Protein AF-U4QUB1-F1 (afdb_monomer_lite)

Secondary structure (DSSP, 8-state):
-PPPHHHHHHHHHHHHHHHHHS-HHHHHHHHHHHHHHHHHHT-GGGHHHHHHHHHHHHHHHHHHHHHHHTTT-GGG---TTT-HHHHHHHHHHHHHHSS-PPPPHHHHHHHHHHHHHHHHHH-

Structure (mmCIF, N/CA/C/O backbone):
data_AF-U4QUB1-F1
#
_entry.id   AF-U4QUB1-F1
#
loop_
_atom_site.group_PDB
_atom_site.id
_atom_site.type_symbol
_atom_site.label_atom_id
_atom_site.label_alt_id
_atom_site.label_comp_id
_atom_site.label_asym_id
_atom_site.label_entity_id
_atom_site.label_seq_id
_atom_site.pdbx_PDB_ins_code
_atom_site.Cartn_x
_atom_site.Cartn_y
_atom_site.Cartn_z
_atom_site.occupancy
_atom_site.B_iso_or_equiv
_atom_site.auth_seq_id
_atom_site.auth_comp_id
_atom_site.auth_asym_id
_atom_site.auth_atom_id
_atom_site.pdbx_PDB_model_num
ATOM 1 N N . MET A 1 1 ? -8.140 1.235 -32.319 1.00 58.38 1 MET A N 1
ATOM 2 C CA . MET A 1 1 ? -9.533 1.377 -31.855 1.00 58.38 1 MET A CA 1
ATOM 3 C C . MET A 1 1 ? -9.469 2.273 -30.635 1.00 58.38 1 MET A C 1
ATOM 5 O O . MET A 1 1 ? -8.855 1.866 -29.657 1.00 58.38 1 MET A O 1
ATOM 9 N N . GLU A 1 2 ? -9.927 3.517 -30.746 1.00 69.75 2 GLU A N 1
ATOM 10 C CA . GLU A 1 2 ? -9.956 4.450 -29.611 1.00 69.75 2 GLU A CA 1
ATOM 11 C C . GLU A 1 2 ? -11.202 4.178 -28.768 1.00 69.75 2 GLU A C 1
ATOM 13 O O . GLU A 1 2 ? -12.256 3.859 -29.315 1.00 69.75 2 GLU A O 1
ATOM 18 N N . LEU A 1 3 ? -11.059 4.255 -27.446 1.00 74.19 3 LEU A N 1
ATOM 19 C CA . LEU A 1 3 ? -12.170 4.095 -26.511 1.00 74.19 3 LEU A CA 1
ATOM 20 C C . LEU A 1 3 ? -13.010 5.369 -26.486 1.00 74.19 3 LEU A C 1
ATOM 22 O O . LEU A 1 3 ? -12.467 6.472 -26.407 1.00 74.19 3 LEU A O 1
ATOM 26 N N . THR A 1 4 ? -14.329 5.216 -26.500 1.00 91.50 4 THR A N 1
ATOM 27 C CA . THR A 1 4 ? -15.247 6.338 -26.291 1.00 91.50 4 THR A CA 1
ATOM 28 C C . THR A 1 4 ? -15.223 6.796 -24.828 1.00 91.50 4 THR A C 1
ATOM 30 O O . THR A 1 4 ? -14.896 6.032 -23.918 1.00 91.50 4 THR A O 1
ATOM 33 N N . ILE A 1 5 ? -15.592 8.057 -24.579 1.00 88.31 5 ILE A N 1
ATOM 34 C CA . ILE A 1 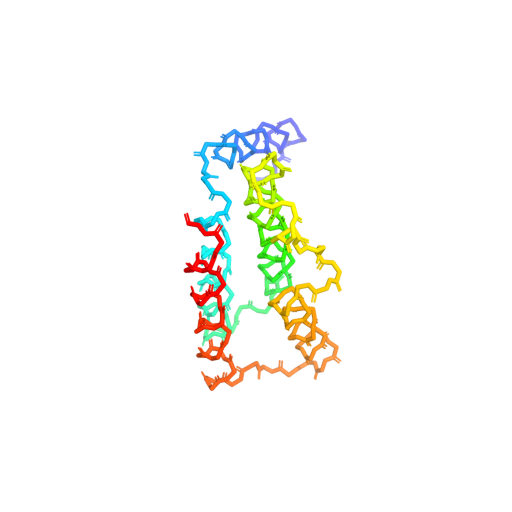5 ? -15.684 8.616 -23.216 1.00 88.31 5 ILE A CA 1
ATOM 35 C C . ILE A 1 5 ? -16.655 7.798 -22.348 1.00 88.31 5 ILE A C 1
ATOM 37 O O . ILE A 1 5 ? -16.399 7.584 -21.165 1.00 88.31 5 ILE A O 1
ATOM 41 N N . GLU A 1 6 ? -17.740 7.310 -22.945 1.00 90.94 6 GLU A N 1
ATOM 42 C CA . GLU A 1 6 ? -18.762 6.517 -22.264 1.00 90.94 6 GLU A CA 1
ATOM 43 C C . GLU A 1 6 ? -18.246 5.126 -21.872 1.00 90.94 6 GLU A C 1
ATOM 45 O O . GLU A 1 6 ? -18.405 4.712 -20.725 1.00 90.94 6 GLU A O 1
ATOM 50 N N . GLU A 1 7 ? -17.504 4.451 -22.756 1.00 88.88 7 GLU A N 1
ATOM 51 C CA . GLU A 1 7 ? -16.824 3.192 -22.416 1.00 88.88 7 GLU A CA 1
ATOM 52 C C . GLU A 1 7 ? -15.764 3.382 -21.322 1.00 88.88 7 GLU A C 1
ATOM 54 O O . GLU A 1 7 ? -15.584 2.510 -20.471 1.00 88.88 7 GLU A O 1
ATOM 59 N N . ILE A 1 8 ? -15.052 4.517 -21.315 1.00 88.19 8 ILE A N 1
ATOM 60 C CA . ILE A 1 8 ? -14.100 4.846 -20.244 1.00 88.19 8 ILE A CA 1
ATOM 61 C C . ILE A 1 8 ? -14.833 5.013 -18.909 1.00 88.19 8 ILE A C 1
ATOM 63 O O . ILE A 1 8 ? -14.327 4.560 -17.881 1.00 88.19 8 ILE A O 1
ATOM 67 N N . HIS A 1 9 ? -16.008 5.645 -18.908 1.00 87.88 9 HIS A N 1
ATOM 68 C CA . HIS A 1 9 ? -16.805 5.837 -17.699 1.00 87.88 9 HIS A CA 1
ATOM 69 C C . HIS A 1 9 ? -17.297 4.503 -17.126 1.00 87.88 9 HIS A C 1
ATOM 71 O O . HIS A 1 9 ? -16.993 4.198 -15.976 1.00 87.88 9 HIS A O 1
ATOM 77 N N . GLN A 1 10 ? -17.917 3.660 -17.956 1.00 90.06 10 GLN A N 1
ATOM 78 C CA . GLN A 1 10 ? -18.418 2.342 -17.543 1.00 90.06 10 GLN A CA 1
ATOM 79 C C . GLN A 1 10 ? -17.308 1.440 -16.989 1.00 90.06 10 GLN A C 1
ATOM 81 O O . GLN A 1 10 ? -17.492 0.731 -16.002 1.00 90.06 10 GLN A O 1
ATOM 86 N N . ARG A 1 11 ? -16.112 1.484 -17.592 1.00 90.12 11 ARG A N 1
ATOM 87 C CA . ARG A 1 11 ? -14.955 0.734 -17.081 1.00 90.12 11 ARG A CA 1
ATOM 88 C C . ARG A 1 11 ? -14.516 1.217 -15.701 1.00 90.12 11 ARG A C 1
ATOM 90 O O . ARG A 1 11 ? -14.144 0.393 -14.875 1.00 90.12 11 ARG A O 1
ATOM 97 N N . LYS A 1 12 ? -14.554 2.529 -15.447 1.00 82.75 12 LYS A N 1
ATOM 98 C CA . LYS A 1 12 ? -14.230 3.094 -14.128 1.00 82.75 12 LYS A CA 1
ATOM 99 C C . LYS A 1 12 ? -15.267 2.710 -13.075 1.00 82.75 12 LYS A C 1
ATOM 101 O O . LYS A 1 12 ? -14.875 2.396 -11.957 1.00 82.75 12 LYS A O 1
ATOM 106 N N . GLU A 1 13 ? -16.550 2.706 -13.431 1.00 84.44 13 GLU A N 1
ATOM 107 C CA . GLU A 1 13 ? -17.622 2.252 -12.535 1.00 84.44 13 GLU A CA 1
ATOM 108 C C . GLU A 1 13 ? -17.442 0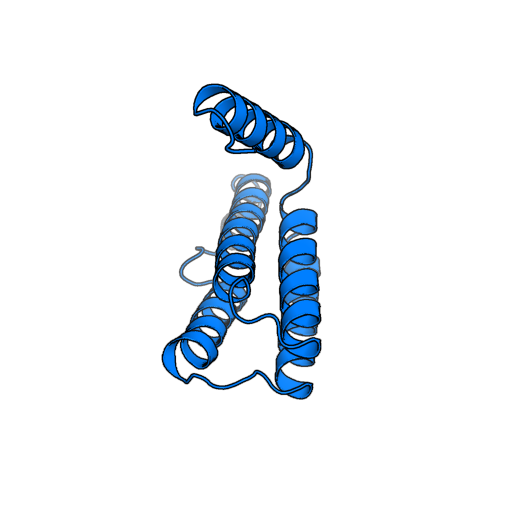.780 -12.156 1.00 84.44 13 GLU A C 1
ATOM 110 O O . GLU A 1 13 ? -17.446 0.454 -10.973 1.00 84.44 13 GLU A O 1
ATOM 115 N N . LEU A 1 14 ? -17.161 -0.090 -13.131 1.00 84.62 14 LEU A N 1
ATOM 116 C CA . LEU A 1 14 ? -16.904 -1.508 -12.870 1.00 84.62 14 LEU A CA 1
ATOM 117 C C . LEU A 1 14 ? -15.694 -1.727 -11.947 1.00 84.62 14 LEU A C 1
ATOM 119 O O . LEU A 1 14 ? -15.748 -2.567 -11.051 1.00 84.62 14 LEU A O 1
ATOM 123 N N . ILE A 1 15 ? -14.603 -0.979 -12.147 1.00 80.62 15 ILE A N 1
ATOM 124 C CA . ILE A 1 15 ? -13.431 -1.041 -11.259 1.00 80.62 15 ILE A CA 1
ATOM 125 C C . ILE A 1 15 ? -13.832 -0.654 -9.832 1.00 80.62 15 ILE A C 1
ATOM 127 O O . ILE A 1 15 ? -13.513 -1.382 -8.896 1.00 80.62 15 ILE A O 1
ATOM 131 N N . ALA A 1 16 ? -14.587 0.436 -9.670 1.00 76.19 16 ALA A N 1
ATOM 132 C CA . ALA A 1 16 ? -15.046 0.883 -8.360 1.00 76.19 16 ALA A CA 1
ATOM 133 C C . ALA A 1 16 ? -15.963 -0.149 -7.681 1.00 76.19 16 ALA A C 1
ATOM 135 O O . ALA A 1 16 ? -15.805 -0.411 -6.492 1.00 76.19 16 ALA A O 1
ATOM 136 N N . GLU A 1 17 ? -16.888 -0.776 -8.414 1.00 78.44 17 GLU A N 1
ATOM 137 C CA . GLU A 1 17 ? -17.757 -1.834 -7.879 1.00 78.44 17 GLU A CA 1
ATOM 138 C C . GLU A 1 17 ? -16.963 -3.049 -7.389 1.00 78.44 17 GLU A C 1
ATOM 140 O O . GLU A 1 17 ? -17.235 -3.575 -6.306 1.00 78.44 17 GLU A O 1
ATOM 145 N N . ILE A 1 18 ? -15.956 -3.472 -8.158 1.00 78.50 18 ILE A N 1
ATOM 146 C CA . ILE A 1 18 ? -15.065 -4.568 -7.766 1.00 78.50 18 ILE A CA 1
ATOM 147 C C . ILE A 1 18 ? -14.285 -4.180 -6.506 1.00 78.50 18 ILE A C 1
ATOM 149 O O . ILE A 1 18 ? -14.267 -4.945 -5.544 1.00 78.50 18 ILE A O 1
ATOM 153 N N . GLU A 1 19 ? -13.689 -2.987 -6.470 1.00 75.12 19 GLU A N 1
ATOM 154 C CA . GLU A 1 19 ? -12.914 -2.502 -5.322 1.00 75.12 19 GLU A CA 1
ATOM 155 C C . GLU A 1 19 ? -13.757 -2.339 -4.051 1.00 75.12 19 GLU A C 1
ATOM 157 O O . GLU A 1 19 ? -13.262 -2.615 -2.960 1.00 75.12 19 GLU A O 1
ATOM 162 N N . ILE A 1 20 ? -15.033 -1.953 -4.165 1.00 76.75 20 ILE A N 1
ATOM 163 C CA . ILE A 1 20 ? -15.963 -1.880 -3.024 1.00 76.75 20 ILE A CA 1
ATOM 164 C C . ILE A 1 20 ? -16.140 -3.256 -2.366 1.00 76.75 20 ILE A C 1
ATOM 166 O O . ILE A 1 20 ? -16.269 -3.346 -1.145 1.00 76.75 20 ILE A O 1
ATOM 170 N N . GLY A 1 21 ? -16.140 -4.330 -3.159 1.00 79.50 21 GLY A N 1
ATOM 171 C CA . GLY A 1 21 ? -16.283 -5.698 -2.661 1.00 79.50 21 GLY A CA 1
ATOM 172 C C . GLY A 1 21 ? -15.008 -6.288 -2.053 1.00 79.50 21 GLY A C 1
ATOM 173 O O . GLY A 1 21 ? -15.089 -7.302 -1.357 1.00 79.50 21 GLY A O 1
ATOM 174 N N . VAL A 1 22 ? -13.838 -5.688 -2.299 1.00 86.62 22 VAL A N 1
ATOM 175 C CA . VAL A 1 22 ? -12.551 -6.219 -1.837 1.00 86.62 22 VAL A CA 1
ATOM 176 C C . VAL A 1 22 ? -12.097 -5.492 -0.564 1.00 86.62 22 VAL A C 1
ATOM 178 O O . VAL A 1 22 ? -11.911 -4.275 -0.564 1.00 86.62 22 VAL A O 1
ATOM 181 N N . PRO A 1 23 ? -11.851 -6.223 0.538 1.00 89.81 23 PRO A N 1
ATOM 182 C CA . PRO A 1 23 ? -11.277 -5.658 1.753 1.00 89.81 23 PRO A CA 1
ATOM 183 C C . PRO A 1 23 ? -9.989 -4.853 1.503 1.00 89.81 23 PRO A C 1
ATOM 185 O O . PRO A 1 23 ? -9.092 -5.282 0.776 1.00 89.81 23 PRO A O 1
ATOM 188 N N . SER A 1 24 ? -9.864 -3.688 2.153 1.00 91.62 24 SER A N 1
ATOM 189 C CA . SER A 1 24 ? -8.727 -2.773 1.934 1.00 91.62 24 SER A CA 1
ATOM 190 C C . SER A 1 24 ? -7.364 -3.385 2.281 1.00 91.62 24 SER A C 1
ATOM 192 O O . SER A 1 24 ? -6.360 -2.988 1.701 1.00 91.62 24 SER A O 1
ATOM 194 N N . ASN A 1 25 ? -7.309 -4.367 3.181 1.00 92.94 25 ASN A N 1
ATOM 195 C CA . ASN A 1 25 ? -6.085 -5.117 3.474 1.00 92.94 25 ASN A CA 1
ATOM 196 C C . ASN A 1 25 ? -5.615 -5.979 2.291 1.00 92.94 25 ASN A C 1
ATOM 198 O O . ASN A 1 25 ? -4.416 -6.042 2.023 1.00 92.94 25 ASN A O 1
ATOM 202 N N . LEU A 1 26 ? -6.544 -6.597 1.554 1.00 93.62 26 LEU A N 1
ATOM 203 C CA . LEU A 1 26 ? -6.227 -7.366 0.350 1.00 93.62 26 LEU A CA 1
ATOM 204 C C . LEU A 1 26 ? -5.783 -6.452 -0.793 1.00 93.62 26 LEU A C 1
ATOM 206 O O . LEU A 1 26 ? -4.815 -6.776 -1.477 1.00 93.62 26 LEU A O 1
ATOM 210 N N . LEU A 1 27 ? -6.433 -5.296 -0.963 1.00 93.75 27 LEU A N 1
ATOM 211 C CA . LEU A 1 27 ? -6.022 -4.299 -1.959 1.00 93.75 27 LEU A CA 1
ATOM 212 C C . LEU A 1 27 ? -4.633 -3.726 -1.643 1.00 93.75 27 LEU A C 1
ATOM 214 O O . LEU A 1 27 ? -3.789 -3.652 -2.533 1.00 93.75 27 LEU A O 1
ATOM 218 N N . LEU A 1 28 ? -4.344 -3.416 -0.371 1.00 96.00 28 LEU A N 1
ATOM 219 C CA . LEU A 1 28 ? -2.997 -3.029 0.065 1.00 96.00 28 LEU A CA 1
ATOM 220 C C . LEU A 1 28 ? -1.958 -4.084 -0.343 1.00 96.00 28 LEU A C 1
ATOM 222 O O . LEU A 1 28 ? -0.953 -3.751 -0.973 1.00 96.00 28 LEU A O 1
ATOM 226 N N . LEU A 1 29 ? -2.204 -5.355 -0.012 1.00 95.94 29 LEU A N 1
ATOM 227 C CA . LEU A 1 29 ? -1.274 -6.433 -0.339 1.00 95.94 29 LEU A CA 1
ATOM 228 C C . LEU A 1 29 ? -1.094 -6.595 -1.856 1.00 95.94 29 LEU A C 1
ATOM 230 O O . LEU A 1 29 ? 0.033 -6.794 -2.309 1.00 95.94 29 LEU A O 1
ATOM 234 N N . ALA A 1 30 ? -2.173 -6.470 -2.633 1.00 94.38 30 ALA A N 1
ATOM 235 C CA . ALA A 1 30 ? -2.134 -6.558 -4.089 1.00 94.38 30 ALA A CA 1
ATOM 236 C C . ALA A 1 30 ? -1.247 -5.465 -4.700 1.00 94.38 30 ALA A C 1
ATOM 238 O O . ALA A 1 30 ? -0.328 -5.779 -5.454 1.00 94.38 30 ALA A O 1
ATOM 239 N N . HIS A 1 31 ? -1.435 -4.200 -4.310 1.00 94.81 31 HIS A N 1
ATOM 240 C CA . HIS A 1 31 ? -0.621 -3.105 -4.840 1.00 94.81 31 HIS A CA 1
ATOM 241 C C . HIS A 1 31 ? 0.855 -3.210 -4.437 1.00 94.81 31 HIS A C 1
ATOM 243 O O . HIS A 1 31 ? 1.728 -2.914 -5.251 1.00 94.81 31 HIS A O 1
ATOM 249 N N . ILE A 1 32 ? 1.164 -3.681 -3.224 1.00 96.31 32 ILE A N 1
ATOM 250 C CA . ILE A 1 32 ? 2.555 -3.938 -2.817 1.00 96.31 32 ILE A CA 1
ATOM 251 C C . ILE A 1 32 ? 3.165 -5.091 -3.624 1.00 96.31 32 ILE A C 1
ATOM 253 O O . ILE A 1 32 ? 4.315 -4.995 -4.057 1.00 96.31 32 ILE A O 1
ATOM 257 N N . ALA A 1 33 ? 2.411 -6.166 -3.861 1.00 94.75 33 ALA A N 1
ATOM 258 C CA . ALA A 1 33 ? 2.870 -7.289 -4.673 1.00 94.75 33 ALA A CA 1
ATOM 259 C C . ALA A 1 33 ? 3.125 -6.870 -6.130 1.00 94.75 33 ALA A C 1
ATOM 261 O O . ALA A 1 33 ? 4.170 -7.215 -6.687 1.00 94.75 33 ALA A O 1
ATOM 262 N N . ASP A 1 34 ? 2.218 -6.087 -6.718 1.00 92.75 34 ASP A N 1
ATOM 263 C CA . ASP A 1 34 ? 2.375 -5.529 -8.061 1.00 92.75 34 ASP A CA 1
ATOM 264 C C . ASP A 1 34 ? 3.588 -4.598 -8.140 1.00 92.75 34 ASP A C 1
ATOM 266 O O . ASP A 1 34 ? 4.419 -4.765 -9.029 1.00 92.75 34 ASP A O 1
ATOM 270 N N . PHE A 1 35 ? 3.765 -3.697 -7.167 1.00 92.31 35 PHE A N 1
ATOM 271 C CA . PHE A 1 35 ? 4.945 -2.834 -7.098 1.00 92.31 35 PHE A CA 1
ATOM 272 C C . PHE A 1 35 ? 6.247 -3.642 -7.072 1.00 92.31 35 PHE A C 1
ATOM 274 O O . PHE A 1 35 ? 7.184 -3.331 -7.809 1.00 92.31 35 PHE A O 1
ATOM 281 N N . ILE A 1 36 ? 6.328 -4.679 -6.231 1.00 92.62 36 ILE A N 1
ATOM 282 C CA . ILE A 1 36 ? 7.519 -5.533 -6.128 1.00 92.62 36 ILE A CA 1
ATOM 283 C C . ILE A 1 36 ? 7.760 -6.265 -7.447 1.00 92.62 36 ILE A C 1
ATOM 285 O O . ILE A 1 36 ? 8.890 -6.276 -7.936 1.00 92.62 36 ILE A O 1
ATOM 289 N N . ARG A 1 37 ? 6.714 -6.857 -8.039 1.00 91.56 37 ARG A N 1
ATOM 290 C CA . ARG A 1 37 ? 6.802 -7.538 -9.337 1.00 91.56 37 ARG A CA 1
ATOM 291 C C . ARG A 1 37 ? 7.342 -6.586 -10.397 1.00 91.56 37 ARG A C 1
ATOM 293 O O . ARG A 1 37 ? 8.340 -6.901 -11.041 1.00 91.56 37 ARG A O 1
ATOM 300 N N . ASP A 1 38 ? 6.724 -5.422 -10.534 1.00 88.88 38 ASP A N 1
ATOM 301 C CA . ASP A 1 38 ? 7.030 -4.449 -11.582 1.00 88.88 38 ASP A CA 1
ATOM 302 C C . ASP A 1 38 ? 8.411 -3.812 -11.370 1.00 88.88 38 ASP A C 1
ATOM 304 O O . ASP A 1 38 ? 9.144 -3.567 -12.332 1.00 88.88 38 ASP A O 1
ATOM 308 N N . SER A 1 39 ? 8.838 -3.684 -10.108 1.00 87.62 39 SER A N 1
ATOM 309 C CA . SER A 1 39 ? 10.204 -3.300 -9.739 1.00 87.62 39 SER A CA 1
ATOM 310 C C . SER A 1 39 ? 11.236 -4.363 -10.107 1.00 87.62 39 SER A C 1
ATOM 312 O O . SER A 1 39 ? 12.405 -4.029 -10.281 1.00 87.62 39 SER A O 1
ATOM 314 N N . LEU A 1 40 ? 10.864 -5.641 -10.223 1.00 86.31 40 LEU A N 1
ATOM 315 C CA . LEU A 1 40 ? 11.763 -6.735 -10.614 1.00 86.31 40 LEU A CA 1
ATOM 316 C C . LEU A 1 40 ? 11.828 -6.931 -12.137 1.00 86.31 40 LEU A C 1
ATOM 318 O O . LEU A 1 40 ? 12.890 -7.298 -12.643 1.00 86.31 40 LEU A O 1
ATOM 322 N N . ILE A 1 41 ? 10.747 -6.636 -12.865 1.00 84.19 41 ILE A N 1
ATOM 323 C CA . ILE A 1 41 ? 10.667 -6.803 -14.331 1.00 84.19 41 ILE A CA 1
ATOM 324 C C . ILE A 1 41 ? 10.897 -5.516 -15.140 1.00 84.19 41 ILE A C 1
ATOM 326 O O . ILE A 1 41 ? 10.805 -5.561 -16.362 1.00 84.19 41 ILE A O 1
ATOM 330 N N . ASP A 1 42 ? 11.241 -4.407 -14.478 1.00 69.75 42 ASP A N 1
ATOM 331 C CA . ASP A 1 42 ? 11.602 -3.122 -15.101 1.00 69.75 42 ASP A CA 1
ATOM 332 C C . ASP A 1 42 ? 10.440 -2.447 -15.859 1.00 69.75 42 ASP A C 1
ATOM 334 O O . ASP A 1 42 ? 10.564 -2.031 -17.011 1.00 69.75 42 ASP A O 1
ATOM 338 N N . ALA A 1 43 ? 9.282 -2.340 -15.194 1.00 68.19 43 ALA A N 1
ATOM 339 C CA . ALA A 1 43 ? 8.094 -1.642 -15.696 1.00 68.19 43 ALA A CA 1
ATOM 340 C C . ALA A 1 43 ? 7.858 -0.309 -14.936 1.00 68.19 43 ALA A C 1
ATOM 342 O O . ALA A 1 43 ? 6.989 -0.235 -14.065 1.00 68.19 43 ALA A O 1
ATOM 343 N N . PRO A 1 44 ? 8.620 0.768 -15.229 1.00 66.94 44 PRO A N 1
ATOM 344 C CA . PRO A 1 44 ? 8.695 1.957 -14.371 1.00 66.94 44 PRO A CA 1
ATOM 345 C C . PRO A 1 44 ? 7.444 2.849 -14.376 1.00 66.94 44 PRO A C 1
ATOM 347 O O . PRO A 1 44 ? 7.200 3.562 -13.404 1.00 66.94 44 PRO A O 1
ATOM 350 N N . SER A 1 45 ? 6.625 2.827 -15.433 1.00 63.50 45 SER A N 1
ATOM 351 C CA . SER A 1 45 ? 5.532 3.798 -15.626 1.00 63.50 45 SER A CA 1
ATOM 352 C C . SER A 1 45 ? 4.352 3.655 -14.654 1.00 63.50 45 SER A C 1
ATOM 354 O O . SER A 1 45 ? 3.538 4.571 -14.556 1.00 63.50 45 SER A O 1
ATOM 356 N N . VAL A 1 46 ? 4.260 2.542 -13.923 1.00 76.38 46 VAL A N 1
ATOM 357 C CA . VAL A 1 46 ? 3.151 2.231 -12.999 1.00 76.38 46 VAL A CA 1
ATOM 358 C C . VAL A 1 46 ? 3.580 2.118 -11.532 1.00 76.38 46 VAL A C 1
ATOM 360 O O . VAL A 1 46 ? 2.727 2.097 -10.647 1.00 76.38 46 VAL A O 1
ATOM 363 N N . LEU A 1 47 ? 4.884 2.144 -11.235 1.00 82.31 47 LEU A N 1
ATOM 364 C CA . LEU A 1 47 ? 5.410 1.974 -9.872 1.00 82.31 47 LEU A CA 1
ATOM 365 C C . LEU A 1 47 ? 4.895 3.035 -8.889 1.00 82.31 47 LEU A C 1
ATOM 367 O O . LEU A 1 47 ? 4.496 2.711 -7.770 1.00 82.31 47 LEU A O 1
ATOM 371 N N . ALA A 1 48 ? 4.844 4.296 -9.325 1.00 83.88 48 ALA A N 1
ATOM 372 C CA . ALA A 1 48 ? 4.316 5.397 -8.521 1.00 83.88 48 ALA A CA 1
ATOM 373 C C . ALA A 1 48 ? 2.848 5.175 -8.126 1.00 83.88 48 ALA A C 1
ATOM 375 O O . ALA A 1 48 ? 2.459 5.453 -6.992 1.00 83.88 48 ALA A O 1
ATOM 376 N N . ILE A 1 49 ? 2.054 4.643 -9.060 1.00 87.94 49 ILE A N 1
ATOM 377 C CA . ILE A 1 49 ? 0.625 4.393 -8.872 1.00 87.94 49 ILE A CA 1
ATOM 378 C C . ILE A 1 49 ? 0.436 3.295 -7.826 1.00 87.94 49 ILE A C 1
ATOM 380 O O . ILE A 1 49 ? -0.315 3.490 -6.876 1.00 87.94 49 ILE A O 1
ATOM 384 N N . HIS A 1 50 ? 1.176 2.186 -7.928 1.00 90.94 50 HIS A N 1
ATOM 385 C CA . HIS A 1 50 ? 1.073 1.098 -6.953 1.00 90.94 50 HIS A CA 1
ATOM 386 C C . HIS A 1 50 ? 1.393 1.552 -5.519 1.00 90.94 50 HIS A C 1
ATOM 388 O O . HIS A 1 50 ? 0.651 1.214 -4.598 1.00 90.94 50 HIS A O 1
ATOM 394 N N . LEU A 1 51 ? 2.439 2.361 -5.305 1.00 90.69 51 LEU A N 1
ATOM 395 C CA . LEU A 1 51 ? 2.745 2.881 -3.961 1.00 90.69 51 LEU A CA 1
ATOM 396 C C . LEU A 1 51 ? 1.693 3.871 -3.453 1.00 90.69 51 LEU A C 1
ATOM 398 O O . LEU A 1 51 ? 1.342 3.843 -2.270 1.00 90.69 51 LEU A O 1
ATOM 402 N N . GLN A 1 52 ? 1.172 4.730 -4.331 1.00 91.44 52 GLN A N 1
ATOM 403 C CA . GLN A 1 52 ? 0.122 5.676 -3.968 1.00 91.44 52 GLN A CA 1
ATOM 404 C C . GLN A 1 52 ? -1.161 4.950 -3.540 1.00 91.44 52 GLN A C 1
ATOM 406 O O . GLN A 1 52 ? -1.732 5.286 -2.496 1.00 91.44 52 GLN A O 1
ATOM 411 N N . GLU A 1 53 ? -1.581 3.933 -4.295 1.00 93.25 53 GLU A N 1
ATOM 412 C CA . GLU A 1 53 ? -2.757 3.130 -3.954 1.00 93.25 53 GLU A CA 1
ATOM 413 C C . GLU A 1 53 ? -2.526 2.299 -2.689 1.00 93.25 53 GLU A C 1
ATOM 415 O O . GLU A 1 53 ? -3.360 2.314 -1.782 1.00 93.25 53 GLU A O 1
ATOM 420 N N . ALA A 1 54 ? -1.352 1.677 -2.534 1.00 94.75 54 ALA A N 1
ATOM 421 C CA . ALA A 1 54 ? -0.986 0.991 -1.295 1.00 94.75 54 ALA A CA 1
ATOM 422 C C . ALA A 1 54 ? -1.126 1.921 -0.075 1.00 94.75 54 ALA A C 1
ATOM 424 O O . ALA A 1 54 ? -1.777 1.578 0.913 1.00 94.75 54 ALA A O 1
ATOM 425 N N . ARG A 1 55 ? -0.610 3.153 -0.153 1.00 94.75 55 ARG A N 1
ATOM 426 C CA . ARG A 1 55 ? -0.747 4.143 0.927 1.00 94.75 55 ARG A CA 1
ATOM 427 C C . ARG A 1 55 ? -2.210 4.524 1.189 1.00 94.75 55 ARG A C 1
ATOM 429 O O . ARG A 1 55 ? -2.592 4.699 2.348 1.00 94.75 55 ARG A O 1
ATOM 436 N N . SER A 1 56 ? -3.022 4.666 0.141 1.00 94.00 56 SER A N 1
ATOM 437 C CA . SER A 1 56 ? -4.466 4.927 0.249 1.00 94.00 56 SER A CA 1
ATOM 438 C C . SER A 1 56 ? -5.174 3.805 1.017 1.00 94.00 56 SER A C 1
ATOM 440 O O . SER A 1 56 ? -5.888 4.062 1.990 1.00 94.00 56 SER A O 1
ATOM 442 N N . HIS A 1 57 ? -4.901 2.550 0.662 1.00 94.94 57 HIS A N 1
ATOM 443 C CA . HIS A 1 57 ? -5.495 1.388 1.318 1.00 94.94 57 HIS A CA 1
ATOM 444 C C . HIS A 1 57 ? -4.985 1.172 2.744 1.00 94.94 57 HIS A C 1
ATOM 446 O O . HIS A 1 57 ? -5.788 0.875 3.626 1.00 94.94 57 HIS A O 1
ATOM 452 N N . ALA A 1 58 ? -3.704 1.419 3.022 1.00 95.44 58 ALA A N 1
ATOM 453 C CA . ALA A 1 58 ? -3.168 1.380 4.383 1.00 95.44 58 ALA A CA 1
ATOM 454 C C . ALA A 1 58 ? -3.877 2.377 5.319 1.00 95.44 58 ALA A C 1
ATOM 456 O O . ALA A 1 58 ? -4.199 2.040 6.458 1.00 95.44 58 ALA A O 1
ATOM 457 N N . LYS A 1 59 ? -4.212 3.582 4.829 1.00 94.56 59 LYS A N 1
ATOM 458 C CA . LYS A 1 59 ? -5.031 4.545 5.590 1.00 94.56 59 LYS A CA 1
ATOM 459 C C . LYS A 1 59 ? -6.435 4.007 5.870 1.00 94.56 59 LYS A C 1
ATOM 461 O O . LYS A 1 59 ? -6.910 4.149 6.992 1.00 94.56 59 LYS A O 1
ATOM 466 N N . LYS A 1 60 ? -7.078 3.372 4.881 1.00 92.56 60 LYS A N 1
ATOM 467 C CA . LYS A 1 60 ? -8.410 2.758 5.042 1.00 92.56 60 LYS A CA 1
ATOM 468 C C . LYS A 1 60 ? -8.395 1.604 6.050 1.00 92.56 60 LYS A C 1
ATOM 470 O O . LYS A 1 60 ? -9.325 1.497 6.846 1.00 92.56 60 LYS A O 1
ATOM 475 N N . VAL A 1 61 ? -7.342 0.779 6.057 1.00 92.62 61 VAL A N 1
ATOM 476 C CA . VAL A 1 61 ? -7.147 -0.293 7.055 1.00 92.62 61 VAL A CA 1
ATOM 477 C C . VAL A 1 61 ? -7.060 0.300 8.460 1.00 92.62 61 VAL A C 1
ATOM 479 O O . VAL A 1 61 ? -7.843 -0.073 9.330 1.00 92.62 61 VAL A O 1
ATOM 482 N N . LEU A 1 62 ? -6.185 1.289 8.662 1.00 91.62 62 LEU A N 1
ATOM 483 C CA . LEU A 1 62 ? -6.017 1.940 9.963 1.00 91.62 62 LEU A CA 1
ATOM 484 C C . LEU A 1 62 ? -7.302 2.633 10.442 1.00 91.62 62 LEU A C 1
ATOM 486 O O . LEU A 1 62 ? -7.638 2.575 11.626 1.00 91.62 62 LEU A O 1
ATOM 490 N N . GLN A 1 63 ? -8.027 3.278 9.526 1.00 90.31 63 GLN A N 1
ATOM 491 C CA . GLN A 1 63 ? -9.318 3.892 9.821 1.00 90.31 63 GLN A CA 1
ATOM 492 C C . GLN A 1 63 ? -10.342 2.839 10.260 1.00 90.31 63 GLN A C 1
ATOM 494 O O . GLN A 1 63 ? -10.956 3.005 11.309 1.00 90.31 63 GLN A O 1
ATOM 499 N N . SER A 1 64 ? -10.475 1.742 9.510 1.00 88.69 64 SER A N 1
ATOM 500 C CA . SER A 1 64 ? -11.414 0.658 9.830 1.00 88.69 64 SER A CA 1
ATOM 501 C C . SER A 1 64 ? -11.100 0.032 11.193 1.00 88.69 64 SER A C 1
ATOM 503 O O . SER A 1 64 ? -11.997 -0.159 12.011 1.00 88.69 64 SER A O 1
ATOM 505 N N . TYR A 1 65 ? -9.818 -0.219 11.478 1.00 87.75 65 TYR A N 1
ATOM 506 C CA . TYR A 1 65 ? -9.367 -0.684 12.790 1.00 87.75 65 TYR A CA 1
ATOM 507 C C . TYR A 1 65 ? -9.741 0.314 13.895 1.00 87.75 65 TYR A C 1
ATOM 509 O O . TYR A 1 65 ? -10.358 -0.050 14.894 1.00 87.75 65 TYR A O 1
ATOM 517 N N . SER A 1 66 ? -9.435 1.598 13.697 1.00 86.25 66 SER A N 1
ATOM 518 C CA . SER A 1 66 ? -9.753 2.647 14.671 1.00 86.25 66 SER A CA 1
ATOM 519 C C . SER A 1 66 ? -11.252 2.740 14.951 1.00 86.25 66 SER A C 1
ATOM 521 O O . SER A 1 66 ? -11.641 2.871 16.107 1.00 86.25 66 SER A O 1
ATOM 523 N N . GLU A 1 67 ? -12.097 2.634 13.925 1.00 86.12 67 GLU A N 1
ATOM 524 C CA . GLU A 1 67 ? -13.557 2.662 14.056 1.00 86.12 67 GLU A CA 1
ATOM 525 C C . GLU A 1 67 ? -14.090 1.474 14.871 1.00 86.12 67 GLU A C 1
ATOM 527 O O . GLU A 1 67 ? -14.962 1.664 15.723 1.00 86.12 67 GLU A O 1
ATOM 532 N N . LEU A 1 68 ? -13.526 0.273 14.689 1.00 84.38 68 LEU A N 1
ATOM 533 C CA . LEU A 1 68 ? -13.904 -0.918 15.461 1.00 84.38 68 LEU A CA 1
ATOM 534 C C . LEU A 1 68 ? -13.597 -0.770 16.957 1.00 84.38 68 LEU A C 1
ATOM 536 O O . LEU A 1 68 ? -14.387 -1.202 17.799 1.00 84.38 68 LEU A O 1
ATOM 540 N N . PHE A 1 69 ? -12.472 -0.141 17.301 1.00 78.50 69 PHE A N 1
ATOM 541 C CA . PHE A 1 69 ? -12.019 -0.012 18.690 1.00 78.50 69 PHE A CA 1
ATOM 542 C C . PHE A 1 69 ? -12.351 1.337 19.336 1.00 78.50 69 PHE A C 1
ATOM 544 O O . PHE A 1 69 ? -12.164 1.484 20.546 1.00 78.50 69 PHE A O 1
ATOM 551 N N . ALA A 1 70 ? -12.912 2.292 18.586 1.00 74.88 70 ALA A N 1
ATOM 552 C CA . ALA A 1 70 ? -13.162 3.657 19.052 1.00 74.88 70 ALA A CA 1
ATOM 553 C C . ALA A 1 70 ? -14.033 3.741 20.314 1.00 74.88 70 ALA A C 1
ATOM 555 O O . ALA A 1 70 ? -13.872 4.650 21.125 1.00 74.88 70 ALA A O 1
ATOM 556 N N . SER A 1 71 ? -14.953 2.790 20.485 1.00 70.56 71 SER A N 1
ATOM 557 C CA . SER A 1 71 ? -15.865 2.738 21.632 1.00 70.56 71 SER A CA 1
ATOM 558 C C . SER A 1 71 ? -15.355 1.891 22.802 1.00 70.56 71 SER A C 1
ATOM 560 O O . SER A 1 71 ? -15.896 2.003 23.901 1.00 70.56 71 SER A O 1
ATOM 562 N N . VAL A 1 72 ? -14.332 1.054 22.590 1.00 75.19 72 VAL A N 1
ATOM 563 C CA . VAL A 1 72 ? -13.913 0.018 23.552 1.00 75.19 72 VAL A CA 1
ATOM 564 C C . VAL A 1 72 ? -12.511 0.273 24.106 1.00 75.19 72 VAL A C 1
ATOM 566 O O . VAL A 1 72 ? -12.279 0.015 25.284 1.00 75.19 72 VAL A O 1
ATOM 569 N N . GLN A 1 73 ? -11.579 0.765 23.283 1.00 73.81 73 GLN A N 1
ATOM 570 C CA . GLN A 1 73 ? -10.178 1.020 23.653 1.00 73.81 73 GLN A CA 1
ATOM 571 C C . GLN A 1 73 ? -9.665 2.282 22.934 1.00 73.81 73 GLN A C 1
ATOM 573 O O . GLN A 1 73 ? -8.844 2.185 22.016 1.00 73.81 73 GLN A O 1
ATOM 578 N N . PRO A 1 74 ? -10.166 3.478 23.300 1.00 68.88 74 PRO A N 1
ATOM 579 C CA . PRO A 1 74 ? -9.842 4.729 22.612 1.00 68.88 74 PRO A CA 1
ATOM 580 C C . PRO A 1 74 ? -8.348 5.085 22.660 1.00 68.88 74 PRO A C 1
ATOM 582 O O . PRO A 1 74 ? -7.843 5.752 21.761 1.00 68.88 74 PRO A O 1
ATOM 585 N N . GLU A 1 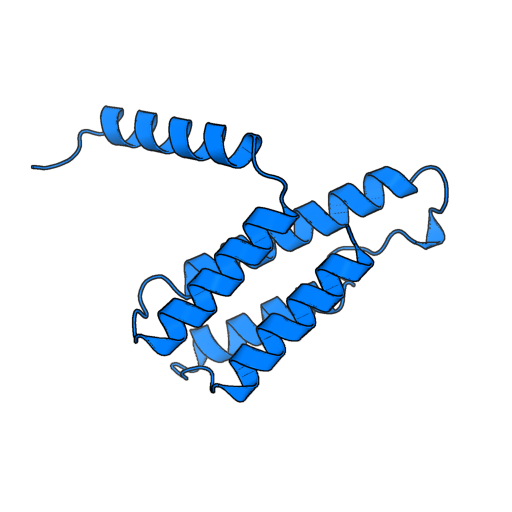75 ? -7.612 4.602 23.661 1.00 72.00 75 GLU A N 1
ATOM 586 C CA . GLU A 1 75 ? -6.155 4.731 23.766 1.00 72.00 75 GLU A CA 1
ATOM 587 C C . GLU A 1 75 ? -5.373 3.981 22.674 1.00 72.00 75 GLU A C 1
ATOM 589 O O . GLU A 1 75 ? -4.196 4.272 22.466 1.00 72.00 75 GLU A O 1
ATOM 594 N N . ARG A 1 76 ? -6.008 3.040 21.961 1.00 68.25 76 ARG A N 1
ATOM 595 C CA . ARG A 1 76 ? -5.415 2.332 20.813 1.00 68.25 76 ARG A CA 1
ATOM 596 C C . ARG A 1 76 ? -5.668 3.018 19.472 1.00 68.25 76 ARG A C 1
ATOM 598 O O . ARG A 1 76 ? -5.226 2.507 18.445 1.00 68.25 76 ARG A O 1
ATOM 605 N N . ILE A 1 77 ? -6.380 4.147 19.461 1.00 74.19 77 ILE A N 1
ATOM 606 C CA . ILE A 1 77 ? -6.616 4.913 18.237 1.00 74.19 77 ILE A CA 1
ATOM 607 C C . ILE A 1 77 ? -5.324 5.638 17.869 1.00 74.19 77 ILE A C 1
ATOM 609 O O . ILE A 1 77 ? -4.979 6.675 18.437 1.00 74.19 77 ILE A O 1
ATOM 613 N N . GLU A 1 78 ? -4.619 5.097 16.886 1.00 75.94 78 GLU A N 1
ATOM 614 C CA . GLU A 1 78 ? -3.454 5.746 16.307 1.00 75.94 78 GLU A CA 1
ATOM 615 C C . GLU A 1 78 ? -3.876 6.634 15.131 1.00 75.94 78 GLU A C 1
ATOM 617 O O . GLU A 1 78 ? -4.601 6.218 14.224 1.00 75.94 78 GLU A O 1
ATOM 622 N N . ARG A 1 79 ? -3.408 7.886 15.115 1.00 74.81 79 ARG A N 1
ATOM 623 C CA . ARG A 1 79 ? -3.654 8.779 13.978 1.00 74.81 79 ARG A CA 1
ATOM 624 C C . ARG A 1 79 ? -2.834 8.332 12.772 1.00 74.81 79 ARG A C 1
ATOM 626 O O . ARG A 1 79 ? -1.654 8.013 12.890 1.00 74.81 79 ARG A O 1
ATOM 633 N N . ALA A 1 80 ? -3.407 8.449 11.576 1.00 72.19 80 ALA A N 1
ATOM 634 C CA . ALA A 1 80 ? -2.705 8.127 10.330 1.00 72.19 80 ALA A CA 1
ATOM 635 C C . ALA A 1 80 ? -1.394 8.913 10.130 1.00 72.19 80 A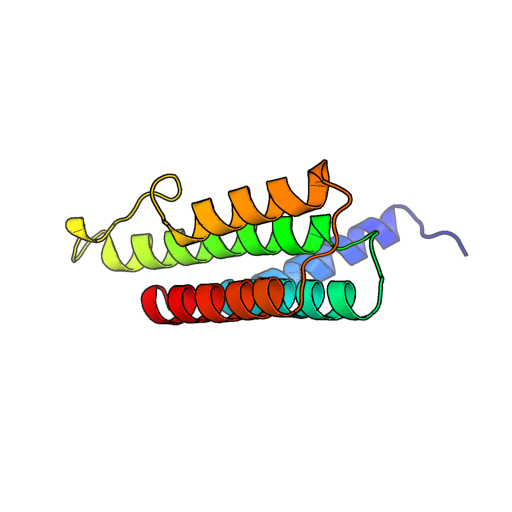LA A C 1
ATOM 637 O O . ALA A 1 80 ? -0.450 8.396 9.543 1.00 72.19 80 ALA A O 1
ATOM 638 N N . SER A 1 81 ? -1.311 10.145 10.639 1.00 75.56 81 SER A N 1
ATOM 639 C CA . SER A 1 81 ? -0.089 10.962 10.624 1.00 75.56 81 SER A CA 1
ATOM 640 C C . SER A 1 81 ? 0.993 10.477 11.593 1.00 75.56 81 SER A C 1
ATOM 642 O O . SER A 1 81 ? 2.137 10.919 11.517 1.00 75.56 81 SER A O 1
ATOM 644 N N . GLU A 1 82 ? 0.638 9.618 12.544 1.00 83.38 82 GLU A N 1
ATOM 645 C CA . GLU A 1 82 ? 1.527 9.109 13.586 1.00 83.38 82 GLU A CA 1
ATOM 646 C C . GLU A 1 82 ? 2.013 7.688 13.268 1.00 83.38 82 GLU A C 1
ATOM 648 O O . GLU A 1 82 ? 3.173 7.392 13.574 1.00 83.38 82 GLU A O 1
ATOM 653 N N . ASN A 1 83 ? 1.207 6.910 12.533 1.00 91.94 83 ASN A N 1
ATOM 654 C CA . ASN A 1 83 ? 1.476 5.525 12.157 1.00 91.94 83 ASN A CA 1
ATOM 655 C C . ASN A 1 83 ? 2.824 5.315 11.452 1.00 91.94 83 ASN A C 1
ATOM 657 O O . ASN A 1 83 ? 3.151 5.934 10.432 1.00 91.94 83 ASN A O 1
ATOM 661 N N . SER A 1 84 ? 3.610 4.398 12.016 1.00 92.38 84 SER A N 1
ATOM 662 C CA . SER A 1 84 ? 4.983 4.127 11.587 1.00 92.38 84 SER A CA 1
ATOM 663 C C . SER A 1 84 ? 5.071 3.512 10.186 1.00 92.38 84 SER A C 1
ATOM 665 O O . SER A 1 84 ? 5.994 3.839 9.435 1.00 92.38 84 SER A O 1
ATOM 667 N N . TYR A 1 85 ? 4.103 2.675 9.804 1.00 95.56 85 TYR A N 1
ATOM 668 C CA . TYR A 1 85 ? 4.054 2.055 8.483 1.00 95.56 85 TYR A CA 1
ATOM 669 C C . TYR A 1 85 ? 3.695 3.071 7.391 1.00 95.56 85 TYR A C 1
ATOM 671 O O . TYR A 1 85 ? 4.359 3.118 6.356 1.00 95.56 85 TYR A O 1
ATOM 679 N N . LEU A 1 86 ? 2.725 3.957 7.641 1.00 94.88 86 LEU A N 1
ATOM 680 C CA . LEU A 1 86 ? 2.373 5.029 6.702 1.00 94.88 86 LEU A CA 1
ATOM 681 C C . LEU A 1 86 ? 3.535 6.004 6.461 1.00 94.88 86 LEU A C 1
ATOM 683 O O . LEU A 1 86 ? 3.790 6.369 5.313 1.00 94.88 86 LEU A O 1
ATOM 687 N N . LYS A 1 87 ? 4.275 6.374 7.515 1.00 94.19 87 LYS A N 1
ATOM 688 C CA . LYS A 1 87 ? 5.512 7.171 7.396 1.00 94.19 87 LYS A CA 1
ATOM 689 C C . LYS A 1 87 ? 6.595 6.436 6.613 1.00 94.19 87 LYS A C 1
ATOM 691 O O . LYS A 1 87 ? 7.312 7.045 5.824 1.00 94.19 87 LYS A O 1
ATOM 696 N N . PHE A 1 88 ? 6.724 5.128 6.834 1.00 95.31 88 PHE A N 1
ATOM 697 C CA . PHE A 1 88 ? 7.653 4.297 6.080 1.00 95.31 88 PHE A CA 1
ATOM 698 C C . PHE A 1 88 ? 7.309 4.284 4.585 1.00 95.31 88 PHE A C 1
ATOM 700 O O . PHE A 1 88 ? 8.209 4.510 3.786 1.00 95.31 88 PHE A O 1
ATOM 707 N N . LEU A 1 89 ? 6.041 4.082 4.207 1.00 94.19 89 LEU A N 1
ATOM 708 C CA . LEU A 1 89 ? 5.618 4.107 2.801 1.00 94.19 89 LEU A CA 1
ATOM 709 C C . LEU A 1 89 ? 5.867 5.464 2.135 1.00 94.19 89 LEU A C 1
ATOM 711 O O . LEU A 1 89 ? 6.296 5.504 0.988 1.00 94.19 89 LEU A O 1
ATOM 715 N N . GLU A 1 90 ? 5.619 6.563 2.848 1.00 92.00 90 GLU A N 1
ATOM 716 C CA . GLU A 1 90 ? 5.883 7.916 2.347 1.00 92.00 90 GLU A CA 1
ATOM 717 C C . GLU A 1 90 ? 7.373 8.131 2.073 1.00 92.00 90 GLU A C 1
ATOM 719 O O . GLU A 1 90 ? 7.743 8.489 0.958 1.00 92.00 90 GLU A O 1
ATOM 724 N N . LYS A 1 91 ? 8.234 7.794 3.040 1.00 91.38 91 LYS A N 1
ATOM 725 C CA . LYS A 1 91 ? 9.690 7.876 2.871 1.00 9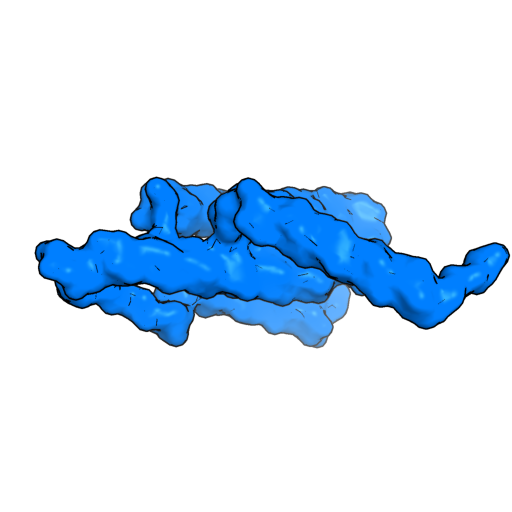1.38 91 LYS A CA 1
ATOM 726 C C . LYS A 1 91 ? 10.196 6.967 1.749 1.00 91.38 91 LYS A C 1
ATOM 728 O O . LYS A 1 91 ? 11.027 7.380 0.951 1.00 91.38 91 LYS A O 1
ATOM 733 N N . PHE A 1 92 ? 9.678 5.741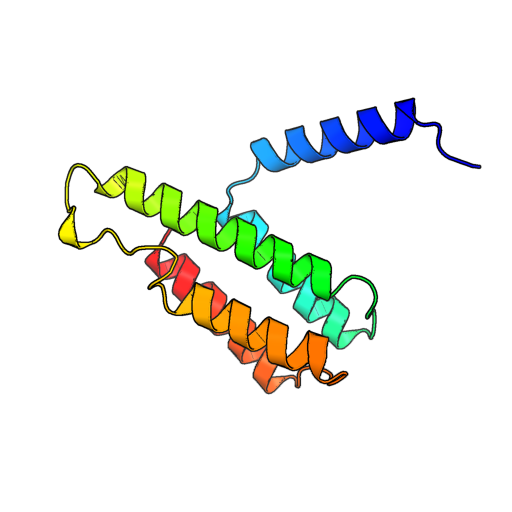 1.677 1.00 91.50 92 PHE A N 1
ATOM 734 C CA . PHE A 1 92 ? 10.013 4.784 0.626 1.00 91.50 92 PHE A CA 1
ATOM 735 C C . PHE A 1 92 ? 9.652 5.362 -0.750 1.00 91.50 92 PHE A C 1
ATOM 737 O O . PHE A 1 92 ? 10.476 5.385 -1.654 1.00 91.50 92 PHE A O 1
ATOM 744 N N . GLN A 1 93 ? 8.443 5.909 -0.903 1.00 88.06 93 GLN A N 1
ATOM 745 C CA . GLN A 1 93 ? 8.011 6.554 -2.141 1.00 88.06 93 GLN A CA 1
ATOM 746 C C . GLN A 1 93 ? 8.907 7.745 -2.524 1.00 88.06 93 GLN A C 1
ATOM 748 O O . GLN A 1 93 ? 9.257 7.879 -3.695 1.00 88.06 93 GLN A O 1
ATOM 753 N N . GLU A 1 94 ? 9.296 8.590 -1.567 1.00 87.31 94 GLU A N 1
ATOM 754 C CA . GLU A 1 94 ? 10.201 9.720 -1.816 1.00 87.31 94 GLU A CA 1
ATOM 755 C C . GLU A 1 94 ? 11.576 9.261 -2.328 1.00 87.31 94 GLU A C 1
ATOM 757 O O . GLU A 1 94 ? 12.103 9.823 -3.289 1.00 87.31 94 GLU A O 1
ATOM 762 N N . GLU A 1 95 ? 12.134 8.206 -1.733 1.00 85.44 95 GLU A N 1
ATOM 763 C CA . GLU A 1 95 ? 13.448 7.665 -2.101 1.00 85.44 95 GLU A CA 1
ATOM 764 C C . GLU A 1 95 ? 13.489 7.152 -3.553 1.00 85.44 95 GLU A C 1
ATOM 766 O O . GLU A 1 95 ? 14.493 7.354 -4.240 1.00 85.44 95 GLU A O 1
ATOM 771 N N . PHE A 1 96 ? 12.396 6.564 -4.059 1.00 75.56 96 PHE A N 1
ATOM 772 C CA . PHE A 1 96 ? 12.363 5.983 -5.411 1.00 75.56 96 PHE A CA 1
ATOM 773 C C . PHE A 1 96 ? 11.762 6.899 -6.482 1.00 75.56 96 PHE A C 1
ATOM 775 O O . PHE A 1 96 ? 12.178 6.815 -7.635 1.00 75.56 96 PHE A O 1
ATOM 782 N N . LEU A 1 97 ? 10.824 7.793 -6.143 1.00 68.44 97 LEU A N 1
ATOM 783 C CA . LEU A 1 97 ? 10.236 8.707 -7.135 1.00 68.44 97 LEU A CA 1
ATOM 784 C C . LEU A 1 97 ? 11.111 9.923 -7.437 1.00 68.44 97 LEU A C 1
ATOM 786 O O . LEU A 1 97 ? 11.051 10.441 -8.548 1.00 68.44 97 LEU A O 1
ATOM 790 N N . PHE A 1 98 ? 11.908 10.388 -6.473 1.00 63.16 98 PHE A N 1
ATOM 791 C CA . PHE A 1 98 ? 12.783 11.548 -6.675 1.00 63.16 98 PHE A CA 1
ATOM 792 C C . PHE A 1 98 ? 14.235 11.161 -6.967 1.00 63.16 98 PHE A C 1
ATOM 794 O O . PHE A 1 98 ? 15.000 11.991 -7.454 1.00 63.16 98 PHE A O 1
ATOM 801 N N . GLY A 1 99 ? 14.621 9.919 -6.666 1.00 60.31 99 GLY A N 1
ATOM 802 C CA . GLY A 1 99 ? 15.995 9.448 -6.815 1.00 60.31 99 GLY A CA 1
ATOM 803 C C . GLY A 1 99 ? 16.344 8.841 -8.176 1.00 60.31 99 GLY A C 1
ATOM 804 O O . GLY A 1 99 ? 17.515 8.528 -8.372 1.00 60.31 99 GLY A O 1
ATOM 805 N N . ASP A 1 100 ? 15.366 8.602 -9.068 1.00 60.34 100 ASP A N 1
ATOM 806 C CA . ASP A 1 100 ? 15.505 7.725 -10.258 1.00 60.34 100 ASP A CA 1
ATOM 807 C C . ASP A 1 100 ? 16.190 6.376 -9.931 1.00 60.34 100 ASP A C 1
ATOM 809 O O . ASP A 1 100 ? 16.774 5.694 -10.778 1.00 60.34 100 ASP A O 1
ATOM 813 N N . ALA A 1 101 ? 16.137 5.981 -8.658 1.00 68.38 101 ALA A N 1
ATOM 814 C CA . ALA A 1 101 ? 16.827 4.827 -8.130 1.00 68.38 101 ALA A CA 1
ATOM 815 C C . ALA A 1 101 ? 15.867 3.645 -8.132 1.00 68.38 101 ALA A C 1
ATOM 817 O O . ALA A 1 101 ? 14.712 3.748 -7.723 1.00 68.38 101 ALA A O 1
ATOM 818 N N . ARG A 1 102 ? 16.354 2.490 -8.579 1.00 77.19 102 ARG A N 1
ATOM 819 C CA . ARG A 1 102 ? 15.600 1.245 -8.483 1.00 77.19 102 ARG A CA 1
ATOM 820 C C . ARG A 1 102 ? 15.739 0.680 -7.067 1.00 77.19 102 ARG A C 1
ATOM 822 O O . ARG A 1 102 ? 16.875 0.548 -6.607 1.00 77.19 102 ARG A O 1
ATOM 829 N N . PRO A 1 103 ? 14.639 0.281 -6.403 1.00 87.19 103 PRO A N 1
ATOM 830 C CA . PRO A 1 103 ? 14.734 -0.419 -5.131 1.00 87.19 103 PRO A CA 1
ATOM 831 C C . PRO A 1 103 ? 15.482 -1.742 -5.308 1.00 87.19 103 PRO A C 1
ATOM 833 O O . PRO A 1 103 ? 15.186 -2.552 -6.190 1.00 87.19 103 PRO A O 1
ATOM 836 N N . SER A 1 104 ? 16.461 -1.970 -4.445 1.00 90.25 104 SER A N 1
ATOM 837 C CA . SER A 1 104 ? 17.178 -3.232 -4.321 1.00 90.25 104 SER A CA 1
ATOM 838 C C . SER A 1 104 ? 16.260 -4.343 -3.808 1.00 90.25 104 SER A C 1
ATOM 840 O O . SER A 1 104 ? 15.260 -4.109 -3.128 1.00 90.25 104 SER A O 1
ATOM 842 N N . THR A 1 105 ? 16.644 -5.600 -4.037 1.00 91.19 105 THR A N 1
ATOM 843 C CA . THR A 1 105 ? 15.915 -6.764 -3.504 1.00 91.19 105 THR A CA 1
ATOM 844 C C . THR A 1 105 ? 15.776 -6.727 -1.975 1.00 91.19 105 THR A C 1
ATOM 846 O O . THR A 1 105 ? 14.791 -7.224 -1.429 1.00 91.19 105 THR A O 1
ATOM 849 N N . ILE A 1 106 ? 16.740 -6.121 -1.270 1.00 94.06 106 ILE A N 1
ATOM 850 C CA . ILE A 1 106 ? 16.693 -5.957 0.189 1.00 94.06 106 ILE A CA 1
ATOM 851 C C . ILE A 1 106 ? 15.593 -4.961 0.575 1.00 94.06 106 ILE A C 1
ATOM 853 O O . ILE A 1 106 ? 14.806 -5.244 1.478 1.00 94.06 106 ILE A O 1
ATOM 857 N N . GLU A 1 107 ? 15.499 -3.833 -0.130 1.00 93.44 107 GLU A N 1
ATOM 858 C CA . GLU A 1 107 ? 14.458 -2.822 0.086 1.00 93.44 107 GLU A CA 1
ATOM 859 C C . GLU A 1 107 ? 13.066 -3.371 -0.240 1.00 93.44 107 GLU A C 1
ATOM 861 O O . GLU A 1 107 ? 12.147 -3.206 0.562 1.00 93.44 107 GLU A O 1
ATOM 866 N N . LEU A 1 108 ? 12.926 -4.118 -1.340 1.00 94.31 108 LEU A N 1
ATOM 867 C CA . LEU A 1 108 ? 11.676 -4.795 -1.707 1.00 94.31 108 LEU A CA 1
ATOM 868 C C . LEU A 1 108 ? 11.255 -5.846 -0.666 1.00 94.31 108 LEU A C 1
ATOM 870 O O . LEU A 1 108 ? 10.085 -5.922 -0.287 1.00 94.31 108 LEU A O 1
ATOM 874 N N . SER A 1 109 ? 12.204 -6.629 -0.141 1.00 96.25 109 SER A N 1
ATOM 875 C CA . SER A 1 109 ? 11.926 -7.584 0.941 1.00 96.25 109 SER A CA 1
ATOM 876 C C . SER A 1 109 ? 11.491 -6.876 2.226 1.00 96.25 109 SER A C 1
ATOM 878 O O . SER A 1 109 ? 10.579 -7.340 2.914 1.00 96.25 109 SER A O 1
ATOM 880 N N . ASN A 1 110 ? 12.116 -5.743 2.551 1.00 96.81 110 ASN A N 1
ATOM 881 C CA . ASN A 1 110 ? 11.756 -4.935 3.712 1.00 96.81 110 ASN A CA 1
ATOM 882 C C . ASN A 1 110 ? 10.356 -4.314 3.565 1.00 96.81 110 ASN A C 1
ATOM 884 O O . ASN A 1 110 ? 9.579 -4.360 4.518 1.00 96.81 110 ASN A O 1
ATOM 888 N N . LEU A 1 111 ? 10.008 -3.809 2.374 1.00 96.50 111 LEU A N 1
ATOM 889 C CA . LEU A 1 111 ? 8.664 -3.321 2.046 1.00 96.50 111 LEU A CA 1
ATOM 890 C C . LEU A 1 111 ? 7.607 -4.403 2.294 1.00 96.50 111 LEU A C 1
ATOM 892 O O . LEU A 1 111 ? 6.629 -4.156 3.002 1.00 96.50 111 LEU A O 1
ATOM 896 N N . TYR A 1 112 ? 7.833 -5.614 1.777 1.00 97.38 112 TYR A N 1
ATOM 897 C CA . TYR A 1 112 ? 6.929 -6.742 1.994 1.00 97.38 112 TYR A CA 1
ATOM 898 C C . TYR A 1 112 ? 6.774 -7.077 3.483 1.00 97.38 112 TYR A C 1
ATOM 900 O O . TYR A 1 112 ? 5.658 -7.111 3.995 1.00 97.38 112 TYR A O 1
ATOM 908 N N . LYS A 1 113 ? 7.886 -7.261 4.208 1.00 97.88 113 LYS A N 1
ATOM 909 C CA . LYS A 1 113 ? 7.857 -7.620 5.637 1.00 97.88 113 LYS A CA 1
ATOM 910 C C . LYS A 1 113 ? 7.117 -6.584 6.477 1.00 97.88 113 LYS A C 1
ATOM 912 O O . LYS A 1 113 ? 6.262 -6.953 7.270 1.00 97.88 113 LYS A O 1
ATOM 917 N N . LYS A 1 114 ? 7.407 -5.295 6.273 1.00 97.81 114 LYS A N 1
ATOM 918 C CA . LYS A 1 114 ? 6.732 -4.205 6.993 1.00 97.81 114 LYS A CA 1
ATOM 919 C C . LYS A 1 114 ? 5.243 -4.133 6.676 1.00 97.81 114 LYS A C 1
ATOM 921 O O . LYS A 1 114 ? 4.461 -3.848 7.573 1.00 97.81 114 LYS A O 1
ATOM 926 N N . THR A 1 115 ? 4.862 -4.418 5.431 1.00 97.69 115 THR A N 1
ATOM 927 C CA . THR A 1 115 ? 3.450 -4.514 5.032 1.00 97.69 115 THR A CA 1
ATOM 928 C C . THR A 1 115 ? 2.754 -5.654 5.764 1.00 97.69 115 THR A C 1
ATOM 930 O O . THR A 1 115 ? 1.680 -5.446 6.311 1.00 97.69 115 THR A O 1
ATOM 933 N N . MET A 1 116 ? 3.378 -6.833 5.833 1.00 97.94 116 MET A N 1
ATOM 934 C CA . MET A 1 116 ? 2.806 -7.974 6.551 1.00 97.94 116 MET A CA 1
ATOM 935 C C . MET A 1 116 ? 2.665 -7.701 8.049 1.00 97.94 116 MET A C 1
ATOM 937 O O . MET A 1 116 ? 1.593 -7.939 8.586 1.00 97.94 116 MET A O 1
ATOM 941 N N . THR A 1 117 ? 3.681 -7.123 8.699 1.00 97.19 117 THR A N 1
ATOM 942 C CA . THR A 1 117 ? 3.587 -6.726 10.116 1.00 97.19 117 THR A CA 1
ATOM 943 C C . THR A 1 117 ? 2.459 -5.721 10.351 1.00 97.19 117 THR A C 1
ATOM 945 O O . THR A 1 117 ? 1.688 -5.880 11.287 1.00 97.19 117 THR A O 1
ATOM 948 N N . PHE A 1 118 ? 2.307 -4.722 9.477 1.00 96.25 118 PHE A N 1
ATOM 949 C CA . PHE A 1 118 ? 1.182 -3.790 9.559 1.00 96.25 118 PHE A CA 1
ATOM 950 C C . PHE A 1 118 ? -0.167 -4.509 9.410 1.00 96.25 118 PHE A C 1
ATOM 952 O O . PHE A 1 118 ? -1.094 -4.256 10.166 1.00 96.25 118 PHE A O 1
ATOM 959 N N . LEU A 1 119 ? -0.301 -5.430 8.457 1.00 95.19 119 LEU A N 1
ATOM 960 C CA . LEU A 1 119 ? -1.546 -6.182 8.310 1.00 95.19 119 LEU A CA 1
ATOM 961 C C . LEU A 1 119 ? -1.838 -7.045 9.547 1.00 95.19 119 LEU A C 1
ATOM 963 O O . LEU A 1 119 ? -2.957 -7.023 10.035 1.00 95.19 119 LEU A O 1
ATOM 967 N N . GLU A 1 120 ? -0.835 -7.721 10.105 1.00 93.56 120 GLU A N 1
ATOM 968 C CA . GLU A 1 120 ? -0.968 -8.510 11.340 1.00 93.56 120 GLU A CA 1
ATOM 969 C C . GLU A 1 120 ? -1.405 -7.671 12.553 1.00 93.56 120 GLU A C 1
ATOM 971 O O . GLU A 1 120 ? -2.092 -8.177 13.437 1.00 93.56 120 GLU A O 1
ATOM 976 N N . GLU A 1 121 ? -1.012 -6.397 12.611 1.00 90.19 121 GLU A N 1
ATOM 977 C CA . GLU A 1 121 ? -1.361 -5.487 13.707 1.00 90.19 121 GLU A CA 1
ATOM 978 C C . GLU A 1 121 ? -2.767 -4.874 13.564 1.00 90.19 121 GLU A C 1
ATOM 980 O O . GLU A 1 121 ? -3.398 -4.567 14.578 1.00 90.19 121 GLU A O 1
ATOM 985 N N . TYR A 1 122 ? -3.259 -4.687 12.331 1.00 86.75 122 TYR A N 1
ATOM 986 C CA . TYR A 1 122 ? -4.453 -3.874 12.044 1.00 86.75 122 TYR A CA 1
ATOM 987 C C . TYR A 1 122 ? -5.573 -4.606 11.273 1.00 86.75 122 TYR A C 1
ATOM 989 O O . TYR A 1 122 ? -6.510 -3.948 10.806 1.00 86.75 122 TYR A O 1
ATOM 997 N N . THR A 1 123 ? -5.522 -5.938 11.140 1.00 83.50 123 THR A N 1
ATOM 998 C CA . THR A 1 123 ? -6.601 -6.772 10.557 1.00 83.50 123 THR A CA 1
ATOM 999 C C . THR A 1 123 ? -6.928 -7.968 11.428 1.00 83.50 123 THR A C 1
ATOM 1001 O O . THR A 1 123 ? -8.133 -8.256 11.586 1.00 83.50 123 THR A O 1
#

Foldseek 3Di:
DDDDPVNVVVVVVVVVVVVVPDQLLVLLLVLLVVLLVCLVVVVPPCNLVSLVSNLVSLQVLLVVLCVVCCVPCVVPNDDCVRDPLSVVSVVLSCCCVVVVDRDDPVRSVVNNVSSVVSSVVRD

Sequence (123 aa):
MELTIEEIHQRKELIAEIEIGVPSNLLLLAHIADFIRDSLIDAPSVLAIHLQEARSHAKKVLQSYSELFASVQPERIERASENSYLKFLEKFQEEFLFGDARPSTIELSNLYKKTMTFLEEYT

Radius of gyration: 16.45 Å; chains: 1; bounding box: 36×20×56 Å

pLDDT: mean 85.88, std 9.89, range [58.38, 97.94]